Protein AF-A0A3S1TKF4-F1 (afdb_monomer_lite)

pLDDT: mean 96.1, std 4.8, range [68.94, 98.5]

Foldseek 3Di:
DDPDQFWDWDDDVVVPDTDIFGADNVGHTQDDPPPDHDDD

Structure (mmCIF, N/CA/C/O backbone):
data_AF-A0A3S1TKF4-F1
#
_entry.id   AF-A0A3S1TKF4-F1
#
loop_
_atom_site.group_PDB
_atom_site.id
_atom_site.type_symbol
_atom_site.label_atom_id
_atom_site.label_alt_id
_atom_site.label_comp_id
_atom_site.label_asym_id
_atom_site.label_entity_id
_atom_site.label_seq_id
_atom_site.pdbx_PDB_ins_code
_atom_site.Cartn_x
_atom_site.Cartn_y
_atom_site.Cartn_z
_atom_site.occupancy
_atom_site.B_iso_or_equiv
_atom_site.auth_seq_id
_atom_site.auth_comp_id
_atom_site.auth_asym_id
_atom_site.auth_atom_id
_atom_site.pdbx_PDB_model_num
ATOM 1 N N . ARG A 1 1 ? -4.857 -0.460 -9.841 1.00 94.88 1 ARG A N 1
ATOM 2 C CA . ARG A 1 1 ? -5.860 -1.534 -10.070 1.00 94.88 1 ARG A CA 1
ATOM 3 C C . ARG A 1 1 ? -6.281 -2.118 -8.726 1.00 94.88 1 ARG A C 1
ATOM 5 O O . ARG A 1 1 ? -5.403 -2.551 -7.992 1.00 94.88 1 ARG A O 1
ATOM 12 N N . ARG A 1 2 ? -7.579 -2.143 -8.398 1.00 95.94 2 ARG A N 1
ATOM 13 C CA . ARG A 1 2 ? -8.071 -2.837 -7.192 1.00 95.94 2 ARG A CA 1
ATOM 14 C C . ARG A 1 2 ? -7.866 -4.347 -7.347 1.00 95.94 2 ARG A C 1
ATOM 16 O O . ARG A 1 2 ? -8.153 -4.867 -8.424 1.00 95.94 2 ARG A O 1
ATOM 23 N N . LEU A 1 3 ? -7.329 -5.009 -6.325 1.00 97.56 3 LEU A N 1
ATOM 24 C CA . LEU A 1 3 ? -7.170 -6.468 -6.293 1.00 97.56 3 LEU A CA 1
ATOM 25 C C . LEU A 1 3 ? -8.266 -7.112 -5.443 1.00 97.56 3 LEU A C 1
ATOM 27 O O . LEU A 1 3 ? -8.843 -8.107 -5.863 1.00 97.56 3 LEU A O 1
ATOM 31 N N . ASP A 1 4 ? -8.567 -6.507 -4.294 1.00 96.88 4 ASP A N 1
ATOM 32 C CA . ASP A 1 4 ? -9.649 -6.905 -3.391 1.00 96.88 4 ASP A CA 1
ATOM 33 C C . ASP A 1 4 ? -10.086 -5.723 -2.503 1.00 96.88 4 ASP A C 1
ATOM 35 O O . ASP A 1 4 ? -9.843 -4.553 -2.837 1.00 96.88 4 ASP A O 1
ATOM 39 N N . GLU A 1 5 ? -10.787 -6.002 -1.403 1.00 96.38 5 GLU A N 1
ATOM 40 C CA . GLU A 1 5 ? -11.310 -4.995 -0.489 1.00 96.38 5 GLU A CA 1
ATOM 41 C C . GLU A 1 5 ? -10.230 -4.096 0.119 1.00 96.38 5 GLU A C 1
ATOM 43 O O . GLU A 1 5 ? -10.502 -2.907 0.297 1.00 96.38 5 GLU A O 1
ATOM 48 N N . SER A 1 6 ? -9.035 -4.629 0.389 1.00 97.44 6 SER A N 1
ATOM 49 C CA . SER A 1 6 ? -7.966 -3.949 1.133 1.00 97.44 6 SER A CA 1
ATOM 50 C C . SER A 1 6 ? -6.652 -3.813 0.362 1.00 97.44 6 SER A C 1
ATOM 52 O O . SER A 1 6 ? -5.710 -3.212 0.879 1.00 97.44 6 SER A O 1
ATOM 54 N N . ARG A 1 7 ? -6.561 -4.313 -0.877 1.00 98.25 7 ARG A N 1
ATOM 55 C CA . ARG A 1 7 ? -5.330 -4.279 -1.682 1.00 98.25 7 ARG A CA 1
ATOM 56 C C . ARG A 1 7 ? -5.508 -3.603 -3.035 1.00 98.25 7 ARG A C 1
ATOM 58 O O . ARG A 1 7 ? -6.394 -3.938 -3.828 1.00 98.25 7 ARG A O 1
ATOM 65 N N . TYR A 1 8 ? -4.581 -2.699 -3.344 1.00 98.25 8 TYR A N 1
ATOM 66 C CA . TYR A 1 8 ? -4.515 -1.975 -4.613 1.00 98.25 8 TYR A CA 1
ATOM 67 C C . TYR A 1 8 ? -3.138 -2.119 -5.257 1.00 98.25 8 TYR A C 1
ATOM 69 O O . TYR A 1 8 ? -2.144 -1.645 -4.723 1.00 98.25 8 TYR A O 1
ATOM 77 N N . ALA A 1 9 ? -3.078 -2.713 -6.448 1.00 97.88 9 ALA A N 1
ATOM 78 C CA . ALA A 1 9 ? -1.869 -2.687 -7.264 1.00 97.88 9 ALA A CA 1
ATOM 79 C C . ALA A 1 9 ? -1.634 -1.269 -7.801 1.00 97.88 9 ALA A C 1
ATOM 81 O O . ALA A 1 9 ? -2.518 -0.693 -8.455 1.00 97.88 9 ALA A O 1
ATOM 82 N N . TYR A 1 10 ? -0.448 -0.733 -7.543 1.00 97.81 10 TYR A N 1
ATOM 83 C CA . TYR A 1 10 ? -0.008 0.587 -7.965 1.00 97.81 10 TYR A CA 1
ATOM 84 C C . TYR A 1 10 ? 1.338 0.477 -8.681 1.00 97.81 10 TYR A C 1
ATOM 86 O O . TYR A 1 10 ? 2.262 -0.168 -8.193 1.00 97.81 10 TYR A O 1
ATOM 94 N N . ALA A 1 11 ? 1.433 1.123 -9.839 1.00 97.69 11 ALA A N 1
ATOM 95 C CA . ALA A 1 11 ? 2.654 1.196 -10.622 1.00 97.69 11 ALA A CA 1
ATOM 96 C C . ALA A 1 11 ? 2.926 2.657 -10.975 1.00 97.69 11 ALA A C 1
ATOM 98 O O . ALA A 1 11 ? 2.045 3.358 -11.477 1.00 97.69 11 ALA A O 1
ATOM 99 N N . ALA A 1 12 ? 4.160 3.089 -10.747 1.00 97.00 12 ALA A N 1
ATOM 100 C CA . ALA A 1 12 ? 4.691 4.367 -11.187 1.00 97.00 12 ALA A CA 1
ATOM 101 C C . ALA A 1 12 ? 5.983 4.113 -11.989 1.00 97.00 12 ALA A C 1
ATOM 103 O O . ALA A 1 12 ? 7.086 4.233 -11.447 1.00 97.00 12 ALA A O 1
ATOM 104 N N . PRO A 1 13 ? 5.864 3.749 -13.285 1.00 96.44 13 PRO A N 1
ATOM 105 C CA . PRO A 1 13 ? 6.994 3.302 -14.104 1.00 96.44 13 PRO A CA 1
ATOM 106 C C . PRO A 1 13 ? 8.136 4.314 -14.204 1.00 96.44 13 PRO A C 1
ATOM 108 O O . PRO A 1 13 ? 9.296 3.921 -14.232 1.00 96.44 13 PRO A O 1
ATOM 111 N N . MET A 1 14 ? 7.825 5.616 -14.186 1.00 97.69 14 MET A N 1
ATOM 112 C CA . MET A 1 14 ? 8.840 6.679 -14.205 1.00 97.69 14 MET A CA 1
ATOM 113 C C . MET A 1 14 ? 9.812 6.614 -13.019 1.00 97.69 14 MET A C 1
ATOM 115 O O . MET A 1 14 ? 10.934 7.094 -13.131 1.00 97.69 14 MET A O 1
ATOM 119 N N . PHE A 1 15 ? 9.396 6.016 -11.901 1.00 96.38 15 PHE A N 1
ATOM 120 C CA . PHE A 1 15 ? 10.213 5.857 -10.696 1.00 96.38 15 PHE A CA 1
ATOM 121 C C . PHE A 1 15 ? 10.683 4.413 -10.489 1.00 96.38 15 PHE A C 1
ATOM 123 O O . PHE A 1 15 ? 11.229 4.099 -9.435 1.00 96.38 15 PHE A O 1
ATOM 130 N N . GLY A 1 16 ? 10.434 3.516 -11.453 1.00 97.06 16 GLY A N 1
ATOM 131 C CA . GLY A 1 16 ? 10.719 2.088 -11.299 1.00 97.06 16 GLY A CA 1
ATOM 132 C C . GLY A 1 16 ? 9.979 1.450 -10.118 1.00 97.06 16 GLY A C 1
ATOM 133 O O . GLY A 1 16 ? 10.467 0.478 -9.549 1.00 97.06 16 GLY A O 1
ATOM 134 N N . TYR A 1 17 ? 8.835 2.016 -9.718 1.00 97.25 17 TYR A N 1
ATOM 135 C CA . TYR A 1 17 ? 8.102 1.581 -8.536 1.00 97.25 17 TYR A CA 1
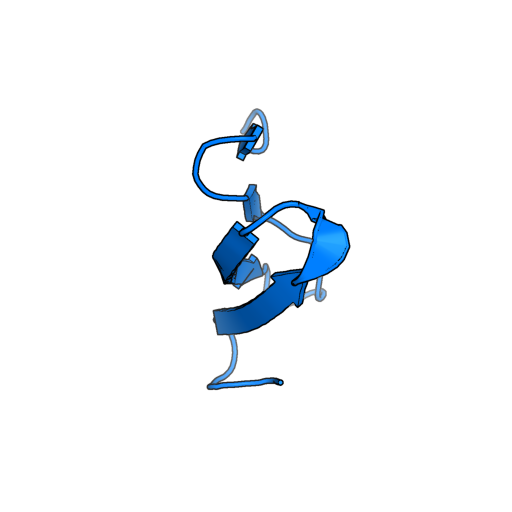ATOM 136 C C . TYR A 1 17 ? 6.856 0.790 -8.921 1.00 97.25 17 TYR A C 1
ATOM 138 O O . TYR A 1 17 ? 5.979 1.291 -9.628 1.00 97.25 17 TYR A O 1
ATOM 146 N N . GLU A 1 18 ? 6.752 -0.421 -8.392 1.00 97.88 18 GLU A N 1
ATOM 147 C CA . GLU A 1 18 ? 5.551 -1.244 -8.436 1.00 97.88 18 GLU A CA 1
ATOM 148 C C . GLU A 1 18 ? 5.346 -1.872 -7.060 1.00 97.88 18 GLU A C 1
ATOM 150 O O . GLU A 1 18 ? 6.268 -2.453 -6.487 1.00 97.88 18 GLU A O 1
ATOM 155 N N . ALA A 1 19 ? 4.139 -1.740 -6.516 1.00 98.06 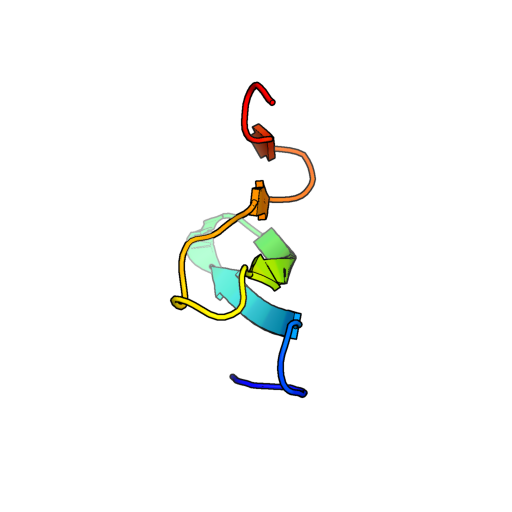19 ALA A N 1
ATOM 156 C CA . ALA A 1 19 ? 3.792 -2.345 -5.241 1.00 98.06 19 ALA A CA 1
ATOM 157 C C . ALA A 1 19 ? 2.286 -2.570 -5.110 1.00 98.06 19 ALA A C 1
ATOM 159 O O . ALA A 1 19 ? 1.464 -2.031 -5.856 1.00 98.06 19 ALA A O 1
ATOM 160 N N . VAL A 1 20 ? 1.921 -3.352 -4.098 1.00 98.50 20 VAL A N 1
ATOM 161 C CA . VAL A 1 20 ? 0.542 -3.476 -3.638 1.00 98.50 20 VAL A CA 1
ATOM 162 C C . VAL A 1 20 ? 0.379 -2.603 -2.402 1.00 98.50 20 VAL A C 1
ATOM 164 O O . VAL A 1 20 ? 1.003 -2.852 -1.376 1.00 98.50 20 VAL A O 1
ATOM 167 N N . LEU A 1 21 ? -0.455 -1.575 -2.515 1.00 98.31 21 LEU A N 1
ATOM 168 C CA . LEU A 1 21 ? -0.844 -0.720 -1.402 1.00 98.31 21 LEU A CA 1
ATOM 169 C C . LEU A 1 21 ? -1.884 -1.438 -0.549 1.00 98.31 21 LEU A C 1
ATOM 171 O O . LEU A 1 21 ? -2.788 -2.085 -1.093 1.00 98.31 21 LEU A O 1
ATOM 175 N N . THR A 1 22 ? -1.797 -1.252 0.765 1.00 98.44 22 THR A N 1
ATOM 176 C CA . THR A 1 22 ? -2.866 -1.650 1.686 1.00 98.44 22 THR A CA 1
ATOM 177 C C . THR A 1 22 ? -3.765 -0.451 1.947 1.00 98.44 22 THR A C 1
ATOM 179 O O . THR A 1 22 ? -3.267 0.634 2.258 1.00 98.44 22 THR A O 1
ATOM 182 N N . VAL A 1 23 ? -5.080 -0.637 1.840 1.00 97.75 23 VAL A N 1
ATOM 183 C CA . VAL A 1 23 ?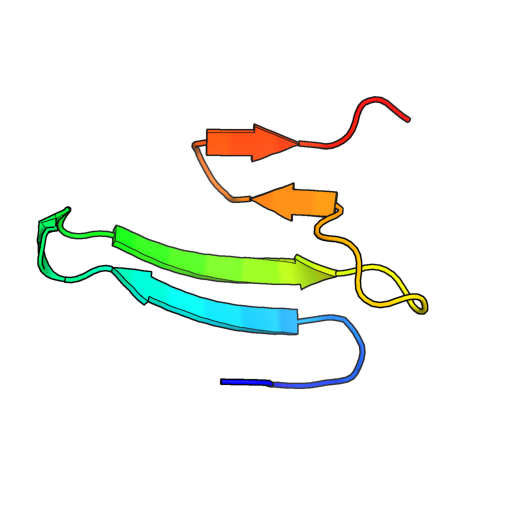 -6.091 0.393 2.105 1.00 97.75 23 VAL A CA 1
ATOM 184 C C . VAL A 1 23 ? -7.048 -0.029 3.218 1.00 97.75 23 VAL A C 1
ATOM 186 O O . VAL A 1 23 ? -7.327 -1.212 3.408 1.00 97.75 23 VAL A O 1
ATOM 189 N N . SER A 1 24 ? -7.562 0.950 3.957 1.00 96.44 24 SER A N 1
ATOM 190 C CA . SER A 1 24 ? -8.634 0.760 4.932 1.00 96.44 24 SER A CA 1
ATOM 191 C C . SER A 1 24 ? -9.984 0.534 4.243 1.00 96.44 24 SER A C 1
ATOM 193 O O . SER A 1 24 ? -10.147 0.808 3.053 1.00 96.44 24 SER A O 1
ATOM 195 N N . LEU A 1 25 ? -10.995 0.114 5.011 1.00 94.44 25 LEU A N 1
ATOM 196 C CA . LEU A 1 25 ? -12.375 -0.023 4.517 1.00 94.44 25 LEU A CA 1
ATOM 197 C C . LEU A 1 25 ? -12.961 1.298 3.987 1.00 94.44 25 LEU A C 1
ATOM 199 O O . LEU A 1 25 ? -13.844 1.278 3.135 1.00 94.44 25 LEU A O 1
ATOM 203 N N . A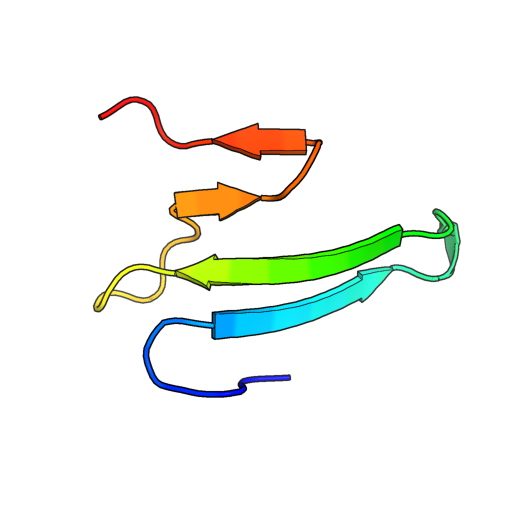LA A 1 26 ? -12.457 2.440 4.465 1.00 94.69 26 ALA A N 1
ATOM 204 C CA . ALA A 1 26 ? -12.841 3.769 3.989 1.00 94.69 26 ALA A CA 1
ATOM 205 C C . ALA A 1 26 ? -12.050 4.221 2.742 1.00 94.69 26 ALA A C 1
ATOM 207 O O . ALA A 1 26 ? -12.306 5.300 2.215 1.00 94.69 26 ALA A O 1
ATOM 208 N N . GLY A 1 27 ? -11.093 3.416 2.266 1.00 94.75 27 GLY A N 1
ATOM 209 C CA . GLY A 1 27 ? -10.305 3.689 1.062 1.00 94.75 27 GLY A CA 1
ATOM 210 C C . GLY A 1 27 ? -9.022 4.496 1.283 1.00 94.75 27 GLY A C 1
ATOM 211 O O . GLY A 1 27 ? -8.375 4.871 0.307 1.00 94.75 27 GLY A O 1
ATOM 212 N N . PHE A 1 28 ? -8.617 4.752 2.530 1.00 96.06 28 PHE A N 1
ATOM 213 C CA . PHE A 1 28 ? -7.342 5.420 2.825 1.00 96.06 28 PHE A CA 1
ATOM 214 C C . PHE A 1 28 ? -6.178 4.433 2.759 1.00 96.06 28 PHE A C 1
ATOM 216 O O . PHE A 1 28 ? -6.289 3.332 3.288 1.00 96.06 28 PHE A O 1
ATOM 223 N N . VAL A 1 29 ? -5.046 4.830 2.172 1.00 97.12 29 VAL A N 1
ATOM 224 C CA . VAL A 1 29 ? -3.809 4.034 2.232 1.00 97.12 29 VAL A CA 1
ATOM 225 C C . VAL A 1 29 ? -3.339 3.952 3.685 1.00 97.12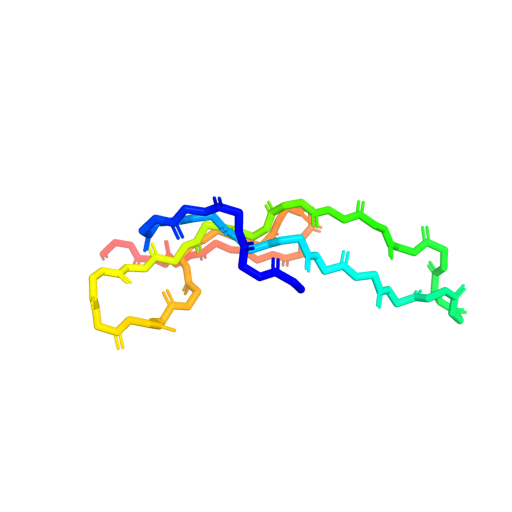 29 VAL A C 1
ATOM 227 O O . VAL A 1 29 ? -3.266 4.972 4.365 1.00 97.12 29 VAL A O 1
ATOM 230 N N . VAL A 1 30 ? -3.022 2.745 4.149 1.00 98.00 30 VAL A N 1
ATOM 231 C CA . VAL A 1 30 ? -2.476 2.478 5.494 1.00 98.00 30 VAL A CA 1
ATOM 232 C C . VAL A 1 30 ? -1.044 1.947 5.437 1.00 98.00 30 VAL A C 1
ATOM 234 O O . VAL A 1 30 ? -0.250 2.207 6.338 1.00 98.00 30 VAL A O 1
ATOM 237 N N . ASP A 1 31 ? -0.679 1.270 4.346 1.00 98.25 31 ASP A N 1
ATOM 238 C CA . ASP A 1 31 ? 0.695 0.847 4.081 1.00 98.25 31 ASP A CA 1
ATOM 239 C C . ASP A 1 31 ? 1.043 1.135 2.623 1.00 98.25 31 ASP A C 1
ATOM 241 O O . ASP A 1 31 ? 0.374 0.661 1.696 1.00 98.25 31 ASP A O 1
ATOM 245 N N . TYR A 1 32 ? 2.092 1.931 2.447 1.00 97.75 32 TYR A N 1
ATOM 246 C CA . TYR A 1 32 ? 2.703 2.261 1.172 1.00 97.75 32 TYR A CA 1
ATOM 247 C C . TYR A 1 32 ? 4.133 1.703 1.197 1.00 97.75 32 TYR A C 1
ATOM 249 O O . TYR A 1 32 ? 5.052 2.376 1.680 1.00 97.75 32 TYR A O 1
ATOM 257 N N . PRO A 1 33 ? 4.346 0.475 0.687 1.00 97.81 33 PRO A N 1
ATOM 258 C CA . PRO A 1 33 ? 5.603 -0.242 0.857 1.00 97.81 33 PRO A CA 1
ATOM 259 C C . PRO A 1 33 ? 6.827 0.595 0.478 1.00 97.81 33 PRO A C 1
ATOM 261 O O . PRO A 1 33 ? 6.874 1.197 -0.596 1.00 97.81 33 PRO A O 1
ATOM 264 N N . SER A 1 34 ? 7.809 0.628 1.378 1.00 95.81 34 SER A N 1
ATOM 265 C CA . SER A 1 34 ? 9.078 1.361 1.241 1.00 95.81 34 SER A CA 1
ATOM 266 C C . SER A 1 34 ? 8.991 2.893 1.206 1.00 95.81 34 SER A C 1
ATOM 268 O O . SER A 1 34 ? 10.039 3.531 1.163 1.00 95.81 34 SER A O 1
ATOM 270 N N . LEU A 1 35 ? 7.796 3.495 1.250 1.00 96.50 35 LEU A N 1
ATOM 271 C CA . LEU A 1 35 ? 7.633 4.956 1.243 1.00 96.50 35 LEU A CA 1
ATOM 272 C C . LEU A 1 35 ? 7.007 5.486 2.528 1.00 96.50 35 LEU A C 1
ATOM 274 O O . LEU A 1 35 ? 7.459 6.498 3.061 1.00 96.50 35 LEU A O 1
ATOM 278 N N . TRP A 1 36 ? 5.946 4.841 3.008 1.00 97.69 36 TRP A N 1
ATOM 279 C CA . TRP A 1 36 ? 5.160 5.381 4.107 1.00 97.69 36 TRP A CA 1
ATOM 280 C C . TRP A 1 36 ? 4.281 4.320 4.769 1.00 97.69 36 TRP A C 1
ATOM 282 O O . TRP A 1 36 ? 3.817 3.377 4.133 1.00 97.69 36 TRP A O 1
ATOM 292 N N . ARG A 1 37 ? 3.999 4.518 6.054 1.00 97.69 37 ARG A N 1
ATOM 293 C CA . ARG A 1 37 ? 3.028 3.736 6.817 1.00 97.69 37 ARG A CA 1
ATOM 294 C C . ARG A 1 37 ? 2.262 4.665 7.748 1.00 97.69 37 ARG A C 1
ATOM 296 O O . ARG A 1 37 ? 2.862 5.580 8.314 1.00 97.69 37 ARG A O 1
ATOM 303 N N . SER A 1 38 ? 0.965 4.425 7.920 1.00 96.12 38 SER A N 1
ATOM 304 C CA . SER A 1 38 ? 0.158 5.192 8.869 1.00 96.12 38 SER A CA 1
ATOM 305 C C . SER A 1 38 ? 0.708 5.037 10.284 1.00 96.12 38 SER A C 1
ATOM 307 O O . SER A 1 38 ? 0.946 3.915 10.736 1.00 96.12 38 SER A O 1
ATOM 309 N N . ALA A 1 39 ? 0.869 6.152 10.997 1.00 86.12 39 ALA A N 1
ATOM 310 C CA . ALA A 1 39 ? 0.946 6.110 12.450 1.00 86.12 39 ALA A CA 1
ATOM 311 C C . ALA A 1 39 ?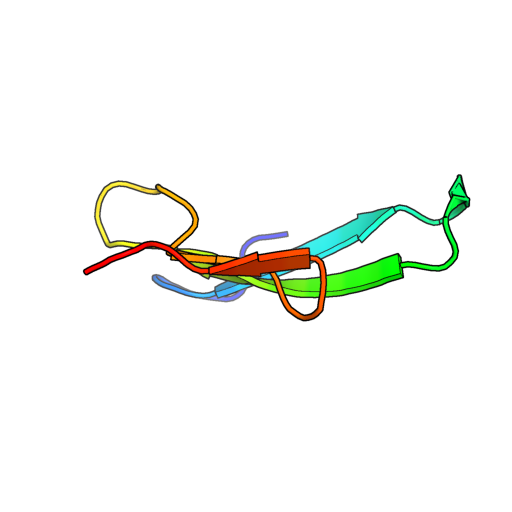 -0.428 5.650 12.960 1.00 86.12 39 ALA A C 1
ATOM 313 O O . ALA A 1 39 ? -1.442 6.187 12.513 1.00 86.12 39 ALA A O 1
ATOM 314 N N . ALA A 1 40 ? -0.443 4.598 13.779 1.00 68.94 40 ALA A N 1
ATOM 315 C CA . ALA A 1 40 ? -1.661 4.045 14.368 1.00 68.94 40 ALA A CA 1
ATOM 316 C C . ALA A 1 40 ? -2.421 5.082 15.207 1.00 68.94 40 ALA A C 1
ATOM 318 O O . ALA A 1 40 ? -1.748 5.941 15.823 1.00 68.94 40 ALA A O 1
#

Sequence (40 aa):
RRLDESRYAYAAPMFGYEAVLTVSLAGFVVDYPSLWRSAA

Secondary structure (DSSP, 8-state):
-B-SSSEEEEEEGGGTEEEEEEE-TTS-EEEETTTEE---

Radius of gyration: 10.31 Å; chains: 1; bounding box: 24×14×29 Å